Protein AF-W4MCJ1-F1 (afdb_monomer_lite)

Structure (mmCIF, N/CA/C/O backbone):
data_AF-W4MCJ1-F1
#
_entry.id   AF-W4MCJ1-F1
#
loop_
_atom_site.group_PDB
_atom_site.id
_atom_site.type_symbol
_atom_site.label_atom_id
_atom_site.label_alt_id
_atom_site.label_comp_id
_atom_site.label_asym_id
_atom_site.label_entity_id
_atom_site.label_seq_id
_atom_site.pdbx_PDB_ins_code
_atom_site.Cartn_x
_atom_site.Cartn_y
_atom_site.Cartn_z
_atom_site.occupancy
_atom_site.B_iso_or_equiv
_atom_site.auth_seq_id
_atom_site.auth_comp_id
_atom_site.auth_asym_id
_atom_site.auth_atom_id
_atom_site.pdbx_PDB_model_num
ATOM 1 N N . MET A 1 1 ? -23.533 40.114 67.367 1.00 46.28 1 MET A N 1
ATOM 2 C CA . MET A 1 1 ? -23.326 38.662 67.154 1.00 46.28 1 MET A CA 1
ATOM 3 C C . MET A 1 1 ? -22.542 38.465 65.846 1.00 46.28 1 MET A C 1
ATOM 5 O O . MET A 1 1 ? -23.131 38.534 64.778 1.00 46.28 1 MET A O 1
ATOM 9 N N . ARG A 1 2 ? -21.202 38.355 65.882 1.00 48.41 2 ARG A N 1
ATOM 10 C CA . ARG A 1 2 ? -20.365 38.189 64.669 1.00 48.41 2 ARG A CA 1
ATOM 11 C C . ARG A 1 2 ? -20.135 36.694 64.419 1.00 48.41 2 ARG A C 1
ATOM 13 O O . ARG A 1 2 ? -19.394 36.067 65.171 1.00 48.41 2 ARG A O 1
ATOM 20 N N . ARG A 1 3 ? -20.769 36.119 63.389 1.00 57.28 3 ARG A N 1
ATOM 21 C CA . ARG A 1 3 ? -20.500 34.736 62.956 1.00 57.28 3 ARG A CA 1
ATOM 22 C C . ARG A 1 3 ? -19.063 34.658 62.426 1.00 57.28 3 ARG A C 1
ATOM 24 O O . ARG A 1 3 ? -18.749 35.240 61.393 1.00 57.28 3 ARG A O 1
ATOM 31 N N . ARG A 1 4 ? -18.176 33.973 63.157 1.00 57.88 4 ARG A N 1
ATOM 32 C CA . ARG A 1 4 ? -16.823 33.631 62.692 1.00 57.88 4 ARG A CA 1
ATOM 33 C C . ARG A 1 4 ? -16.952 32.605 61.566 1.00 57.88 4 ARG A C 1
ATOM 35 O O . ARG A 1 4 ? -17.258 31.447 61.820 1.00 57.88 4 ARG A O 1
ATOM 42 N N . ILE A 1 5 ? -16.732 33.038 60.330 1.00 63.16 5 ILE A N 1
ATOM 43 C CA . ILE A 1 5 ? -16.657 32.148 59.170 1.00 63.16 5 ILE A CA 1
ATOM 44 C C . ILE A 1 5 ? -15.297 31.439 59.200 1.00 63.16 5 ILE A C 1
ATOM 46 O O . ILE A 1 5 ? -14.249 32.086 59.257 1.00 63.16 5 ILE A O 1
ATOM 50 N N . ASN A 1 6 ? -15.313 30.105 59.203 1.00 58.25 6 ASN A N 1
ATOM 51 C CA . ASN A 1 6 ? -14.113 29.288 59.342 1.00 58.25 6 ASN A CA 1
ATOM 52 C C . ASN A 1 6 ? -13.435 29.108 57.971 1.00 58.25 6 ASN A C 1
ATOM 54 O O . ASN A 1 6 ? -13.878 28.343 57.121 1.00 58.25 6 ASN A O 1
ATOM 58 N N . ARG A 1 7 ? -12.343 29.843 57.737 1.00 58.16 7 ARG A N 1
ATOM 59 C CA . ARG A 1 7 ? -11.615 29.856 56.451 1.00 58.16 7 ARG A CA 1
ATOM 60 C C . ARG A 1 7 ? -11.104 28.467 56.032 1.00 58.16 7 ARG A C 1
ATOM 62 O O . ARG A 1 7 ? -10.977 28.203 54.842 1.00 58.16 7 ARG A O 1
ATOM 69 N N . LYS A 1 8 ? -10.878 27.568 57.000 1.00 55.88 8 LYS A N 1
ATOM 70 C CA . LYS A 1 8 ? -10.455 26.178 56.763 1.00 55.88 8 LYS A CA 1
ATOM 71 C C . LYS A 1 8 ? -11.565 25.309 56.165 1.00 55.88 8 LYS A C 1
ATOM 73 O O . LYS A 1 8 ? -11.275 24.474 55.319 1.00 55.88 8 LYS A O 1
ATOM 78 N N . THR A 1 9 ? -12.825 25.521 56.559 1.00 56.34 9 THR A N 1
ATOM 79 C CA . THR A 1 9 ? -13.949 24.764 55.987 1.00 56.34 9 THR A CA 1
ATOM 80 C C . THR A 1 9 ? -14.258 25.234 54.569 1.00 56.34 9 THR A C 1
ATOM 82 O O . THR A 1 9 ? -14.518 24.402 53.714 1.00 56.34 9 THR A O 1
ATOM 85 N N . ILE A 1 10 ? -14.128 26.534 54.274 1.00 57.22 10 ILE A N 1
ATOM 86 C CA . ILE A 1 10 ? -14.279 27.053 52.900 1.00 57.22 10 ILE A CA 1
ATOM 87 C C . ILE A 1 10 ? -13.197 26.489 51.968 1.00 57.22 10 ILE A C 1
ATOM 89 O O . ILE A 1 10 ? -13.521 26.053 50.868 1.00 57.22 10 ILE A O 1
ATOM 93 N N . GLY A 1 11 ? -11.936 26.436 52.415 1.00 55.38 11 GLY A N 1
ATOM 94 C CA . GLY A 1 11 ? -10.841 25.865 51.622 1.00 55.38 11 GLY A CA 1
ATOM 95 C C . GLY A 1 11 ? -11.028 24.377 51.305 1.00 55.38 11 GLY A C 1
ATOM 96 O O . GLY A 1 11 ? -10.763 23.958 50.183 1.00 55.38 11 GLY A O 1
ATOM 97 N N . LEU A 1 12 ? -11.551 23.596 52.257 1.00 54.59 12 LEU A N 1
ATOM 98 C CA . LEU A 1 12 ? -11.824 22.167 52.066 1.00 54.59 12 LEU A CA 1
ATOM 99 C C . LEU A 1 12 ? -12.988 21.917 51.088 1.00 54.59 12 LEU A C 1
ATOM 101 O O . LEU A 1 12 ? -12.896 21.027 50.248 1.00 54.59 12 LEU A O 1
ATOM 105 N N . PHE A 1 13 ? -14.048 22.734 51.138 1.00 54.16 13 PHE A N 1
ATOM 106 C CA . PHE A 1 13 ? -15.162 22.648 50.183 1.00 54.16 13 PHE A CA 1
ATOM 107 C C . PHE A 1 13 ? -14.772 23.097 48.763 1.00 54.16 13 PHE A C 1
ATOM 109 O O . PHE A 1 13 ? -15.238 22.501 47.795 1.00 54.16 13 PHE A O 1
ATOM 116 N N . MET A 1 14 ? -13.885 24.089 48.617 1.00 55.28 14 MET A N 1
ATOM 117 C CA . MET A 1 14 ? -13.354 24.494 47.305 1.00 55.28 14 MET A CA 1
ATOM 118 C C . MET A 1 14 ? -12.427 23.435 46.685 1.00 55.28 14 MET A C 1
ATOM 120 O O . MET A 1 14 ? -12.484 23.223 45.478 1.00 55.28 14 MET A O 1
ATOM 124 N N . PHE A 1 15 ? -11.623 22.731 47.492 1.00 53.81 15 PHE A N 1
ATOM 125 C CA . PHE A 1 15 ? -10.766 21.634 47.016 1.00 53.81 15 PHE A CA 1
ATOM 126 C C . PHE A 1 15 ? -11.563 20.401 46.562 1.00 53.81 15 PHE A C 1
ATOM 128 O O . PHE A 1 15 ? -11.202 19.773 45.571 1.00 53.81 15 PHE A O 1
ATOM 135 N N . LEU A 1 16 ? -12.667 20.077 47.243 1.00 54.53 16 LEU A N 1
ATOM 136 C CA . LEU A 1 16 ? -13.555 18.977 46.849 1.00 54.53 16 LEU A CA 1
ATOM 137 C C . LEU A 1 16 ? -14.341 19.287 45.566 1.00 54.53 16 LEU A C 1
ATOM 139 O O . LEU A 1 16 ? -14.463 18.412 44.717 1.00 54.53 16 LEU A O 1
ATOM 143 N N . ALA A 1 17 ? -14.801 20.529 45.375 1.00 53.53 17 ALA A N 1
ATOM 144 C CA . ALA A 1 17 ? -15.531 20.928 44.167 1.00 53.53 17 ALA A CA 1
ATOM 145 C C . ALA A 1 17 ? -14.655 20.933 42.895 1.00 53.53 17 ALA A C 1
ATOM 147 O O . ALA A 1 17 ? -15.149 20.617 41.812 1.00 53.53 17 ALA A O 1
ATOM 148 N N . LEU A 1 18 ? -13.357 21.240 43.025 1.00 52.94 18 LEU A N 1
ATOM 149 C CA . LEU A 1 18 ? -12.382 21.198 41.924 1.00 52.94 18 LEU A CA 1
ATOM 150 C C . LEU A 1 18 ? -11.954 19.769 41.542 1.00 52.94 18 LEU A C 1
ATOM 152 O O . LEU A 1 18 ? -11.541 19.554 40.407 1.00 52.94 18 LEU A O 1
ATOM 156 N N . PHE A 1 19 ? -12.087 18.790 42.443 1.00 51.34 19 PHE A N 1
ATOM 157 C CA . PHE A 1 19 ? -11.789 17.380 42.150 1.00 51.34 19 PHE A CA 1
ATOM 158 C C . PHE A 1 19 ? -12.950 16.653 41.449 1.00 51.34 19 PHE A C 1
ATOM 160 O O . PHE A 1 19 ? -12.744 15.649 40.779 1.00 51.34 19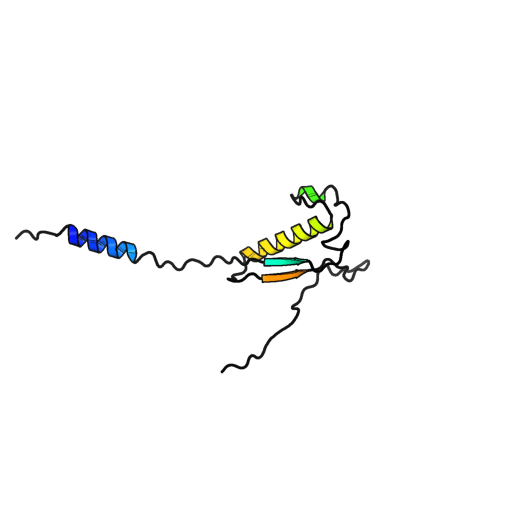 PHE A O 1
ATOM 167 N N . SER A 1 20 ? -14.175 17.171 41.566 1.00 55.34 20 SER A N 1
ATOM 168 C CA . SER A 1 20 ? -15.375 16.619 40.918 1.00 55.34 20 SER A CA 1
ATOM 169 C C . SER A 1 20 ? -15.633 17.129 39.489 1.00 55.34 20 SER A C 1
ATOM 171 O O . SER A 1 20 ? -16.574 16.664 38.853 1.00 55.34 20 SER A O 1
ATOM 173 N N . LEU A 1 21 ? -14.818 18.056 38.963 1.00 49.47 21 LEU A N 1
ATOM 174 C CA . LEU A 1 21 ? -14.981 18.638 37.617 1.00 49.47 21 LEU A CA 1
ATOM 175 C C . LEU A 1 21 ? -14.044 18.025 36.552 1.00 49.47 21 LEU A C 1
ATOM 177 O O . LEU A 1 21 ? -13.868 18.597 35.482 1.00 49.47 21 LEU A O 1
ATOM 181 N N . SER A 1 22 ? -13.426 16.874 36.823 1.00 54.78 22 SER A N 1
ATOM 182 C CA . SER A 1 22 ? -12.510 16.188 35.893 1.00 54.78 22 SER A CA 1
ATOM 183 C C . SER A 1 22 ? -13.126 14.988 35.162 1.00 54.78 22 SER A C 1
ATOM 185 O O . SER A 1 22 ? -12.438 14.346 34.375 1.00 54.78 22 SER A O 1
ATOM 187 N N . LEU A 1 23 ? -14.419 14.700 35.353 1.00 56.59 23 LEU A N 1
ATOM 188 C CA . LEU A 1 23 ? -15.153 13.709 34.554 1.00 56.59 23 LEU A CA 1
ATOM 189 C C . LEU A 1 23 ? -15.717 14.348 33.272 1.00 56.59 23 LEU A C 1
ATOM 191 O O . LEU A 1 23 ? -16.917 14.317 33.008 1.00 56.59 23 LEU A O 1
ATOM 195 N N . THR A 1 24 ? -14.860 14.974 32.468 1.00 59.69 24 THR A N 1
ATOM 196 C CA . THR A 1 24 ? -15.223 15.193 31.067 1.00 59.69 24 THR A CA 1
ATOM 197 C C . THR A 1 24 ? -15.082 13.844 30.359 1.00 59.69 24 THR A C 1
ATOM 199 O O . THR A 1 24 ? -14.050 13.190 30.526 1.00 59.69 24 THR A O 1
ATOM 202 N N . PRO A 1 25 ? -16.092 13.362 29.609 1.00 58.00 25 PRO A N 1
ATOM 203 C CA . PRO A 1 25 ? -15.866 12.228 28.728 1.00 58.00 25 PRO A CA 1
ATOM 204 C C . PRO A 1 25 ? -14.735 12.641 27.789 1.00 58.00 25 PRO A C 1
ATOM 206 O O . PRO A 1 25 ? -14.837 13.655 27.094 1.00 58.00 25 PRO A O 1
ATOM 209 N N . GLN A 1 26 ? -13.621 11.912 27.840 1.00 62.41 26 GLN A N 1
ATOM 210 C CA . GLN A 1 26 ? -12.575 12.055 26.843 1.00 62.41 26 GLN A CA 1
ATOM 211 C C . GLN A 1 26 ? -13.267 11.797 25.508 1.00 62.41 26 GLN A C 1
ATOM 213 O O . GLN A 1 26 ? -13.835 10.725 25.307 1.00 62.41 26 GLN A O 1
ATOM 218 N N . LEU A 1 27 ? -13.318 12.810 24.644 1.00 57.09 27 LEU A N 1
ATOM 219 C CA . LEU A 1 27 ? -13.664 12.598 23.247 1.00 57.09 27 LEU A CA 1
ATOM 220 C C . LEU A 1 27 ? -12.711 11.498 22.768 1.00 57.09 27 LEU A C 1
ATOM 222 O O . LEU A 1 27 ? -11.504 11.730 22.753 1.00 57.09 27 LEU A O 1
ATOM 226 N N . SER A 1 28 ? -13.229 10.296 22.499 1.00 60.25 28 SER A N 1
ATOM 227 C CA . SER A 1 28 ? -12.479 9.281 21.763 1.00 60.25 28 SER A CA 1
ATOM 228 C C . SER A 1 28 ? -12.270 9.889 20.388 1.00 60.25 28 SER A C 1
ATOM 230 O O . SER A 1 28 ? -13.226 10.053 19.628 1.00 60.25 28 SER A O 1
ATOM 232 N N . TRP A 1 29 ? -11.067 10.386 20.125 1.00 62.81 29 TRP A N 1
ATOM 233 C CA . TRP A 1 29 ? -10.704 10.753 18.769 1.00 62.81 29 TRP A CA 1
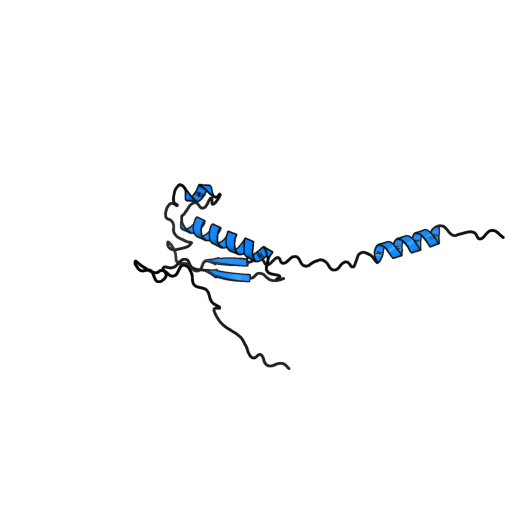ATOM 234 C C . TRP A 1 29 ? -10.570 9.429 18.034 1.00 62.81 29 TRP A C 1
ATOM 236 O O . TRP A 1 29 ? -9.860 8.548 18.509 1.00 62.81 29 TRP A O 1
ATOM 246 N N . ALA A 1 30 ? -11.304 9.276 16.936 1.00 68.56 30 ALA A N 1
ATOM 247 C CA . ALA A 1 30 ? -11.165 8.115 16.080 1.00 68.56 30 ALA A CA 1
ATOM 248 C C . ALA A 1 30 ? -9.689 7.996 15.661 1.00 68.56 30 ALA A C 1
ATOM 250 O O . ALA A 1 30 ? -9.169 8.862 14.958 1.00 68.56 30 ALA A O 1
ATOM 251 N N . GLU A 1 31 ? -9.005 6.982 16.177 1.00 85.81 31 GLU A N 1
ATOM 252 C CA . GLU A 1 31 ? -7.598 6.714 15.905 1.00 85.81 31 GLU A CA 1
ATOM 253 C C . GLU A 1 31 ? -7.384 5.199 15.905 1.00 85.81 31 GLU A C 1
ATOM 255 O O . GLU A 1 31 ? -7.058 4.585 16.919 1.00 85.81 31 GLU A O 1
ATOM 260 N N . ALA A 1 32 ? -7.606 4.581 14.751 1.00 94.44 32 ALA A N 1
ATOM 261 C CA . ALA A 1 32 ? -7.234 3.201 14.509 1.00 94.44 32 ALA A CA 1
ATOM 262 C C . ALA A 1 32 ? -5.807 3.143 13.959 1.00 94.44 32 ALA A C 1
ATOM 264 O O . ALA A 1 32 ? -5.451 3.868 13.028 1.00 94.44 32 ALA A O 1
ATOM 265 N N . VAL A 1 33 ? -5.012 2.212 14.478 1.00 95.81 33 VAL A N 1
ATOM 266 C CA . VAL A 1 33 ? -3.775 1.788 13.816 1.00 95.81 33 VAL A CA 1
ATOM 267 C C . VAL A 1 33 ? -4.163 0.818 12.705 1.00 95.81 33 VAL A C 1
ATOM 269 O O . VAL A 1 33 ? -4.741 -0.227 12.999 1.00 95.81 33 VAL A O 1
ATOM 272 N N . ILE A 1 34 ? -3.875 1.162 11.448 1.00 96.81 34 ILE A N 1
ATOM 273 C CA . ILE A 1 34 ? -4.104 0.282 10.295 1.00 96.81 34 ILE A CA 1
ATOM 274 C C . ILE A 1 34 ? -2.745 -0.147 9.747 1.00 96.81 34 ILE A C 1
ATOM 276 O O . ILE A 1 34 ? -2.018 0.665 9.180 1.00 96.81 34 ILE A O 1
ATOM 280 N N . ASN A 1 35 ? -2.412 -1.420 9.914 1.00 95.88 35 ASN A N 1
ATOM 281 C CA . ASN A 1 35 ? -1.169 -2.005 9.436 1.00 95.88 35 ASN A CA 1
ATOM 282 C C . ASN A 1 35 ? -1.399 -2.664 8.076 1.00 95.88 35 ASN A C 1
ATOM 284 O O . ASN A 1 35 ? -2.283 -3.509 7.923 1.00 95.88 35 ASN A O 1
ATOM 288 N N . VAL A 1 36 ? -0.591 -2.282 7.089 1.00 97.25 36 VAL A N 1
ATOM 289 C CA . VAL A 1 36 ? -0.584 -2.929 5.776 1.00 97.25 36 VAL A CA 1
ATOM 290 C C . VAL A 1 36 ? 0.316 -4.157 5.832 1.00 97.25 36 VAL A C 1
ATOM 292 O O . VAL A 1 36 ? 1.533 -4.047 5.993 1.00 97.25 36 VAL A O 1
ATOM 295 N N . VAL A 1 37 ? -0.280 -5.331 5.655 1.00 97.00 37 VAL A N 1
ATOM 296 C CA . VAL A 1 37 ? 0.425 -6.608 5.571 1.00 97.00 37 VAL A CA 1
ATO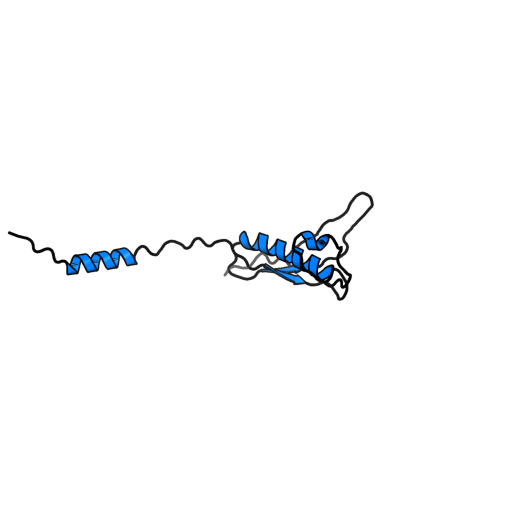M 297 C C . VAL A 1 37 ? 0.692 -6.914 4.102 1.00 97.00 37 VAL A C 1
ATOM 299 O O . VAL A 1 37 ? -0.190 -7.329 3.349 1.00 97.00 37 VAL A O 1
ATOM 302 N N . ASN A 1 38 ? 1.936 -6.689 3.685 1.00 97.50 38 ASN A N 1
ATOM 303 C CA . ASN A 1 38 ? 2.380 -7.002 2.334 1.00 97.50 38 ASN A CA 1
ATOM 304 C C . ASN A 1 38 ? 2.349 -8.521 2.096 1.00 97.50 38 ASN A C 1
ATOM 306 O O . ASN A 1 38 ? 3.094 -9.268 2.732 1.00 97.50 38 ASN A O 1
ATOM 310 N N . SER A 1 39 ? 1.498 -8.943 1.164 1.00 96.75 39 SER A N 1
ATOM 311 C CA . SER A 1 39 ? 1.310 -10.339 0.764 1.00 96.75 39 SER A CA 1
ATOM 312 C C . SER A 1 39 ? 1.868 -10.647 -0.635 1.00 96.75 39 SER A C 1
ATOM 314 O O . SER A 1 39 ? 1.653 -11.746 -1.144 1.00 96.75 39 SER A O 1
ATOM 316 N N . ASP A 1 40 ? 2.582 -9.706 -1.263 1.00 97.94 40 ASP A N 1
ATOM 317 C CA . ASP A 1 40 ? 3.235 -9.919 -2.560 1.00 97.94 40 ASP A CA 1
ATOM 318 C C . ASP A 1 40 ? 4.415 -10.895 -2.446 1.00 97.94 40 ASP A C 1
ATOM 320 O O . ASP A 1 40 ? 5.118 -10.966 -1.429 1.00 97.94 40 ASP A O 1
ATOM 324 N N . GLY A 1 41 ? 4.683 -11.626 -3.526 1.00 97.75 41 GLY A N 1
ATOM 325 C CA . GLY A 1 41 ? 5.881 -12.439 -3.671 1.00 97.75 41 GLY A CA 1
ATOM 326 C C . GLY A 1 41 ? 7.162 -11.604 -3.828 1.00 97.75 41 GLY A C 1
ATOM 327 O O . GLY A 1 41 ? 7.128 -10.375 -3.933 1.00 97.75 41 GLY A O 1
ATOM 328 N N . PRO A 1 42 ? 8.348 -12.241 -3.836 1.00 97.75 42 PRO A N 1
ATOM 329 C CA . PRO A 1 42 ? 9.607 -11.536 -4.065 1.00 97.75 42 PRO A CA 1
ATOM 330 C C . PRO A 1 42 ? 9.701 -10.955 -5.484 1.00 97.75 42 PRO A C 1
ATOM 332 O O . PRO A 1 42 ? 9.561 -11.687 -6.461 1.00 97.75 42 PRO A O 1
ATOM 335 N N . GLY A 1 43 ? 10.053 -9.670 -5.598 1.00 97.44 43 GLY A N 1
ATOM 336 C CA . GLY A 1 43 ? 10.364 -9.023 -6.879 1.00 97.44 43 GLY A CA 1
ATOM 337 C C . GLY A 1 43 ? 9.164 -8.497 -7.671 1.00 97.44 43 GLY A C 1
ATOM 338 O O . GLY A 1 43 ? 9.361 -8.037 -8.792 1.00 97.44 43 GLY A O 1
ATOM 339 N N . GLU A 1 44 ? 7.957 -8.523 -7.108 1.00 97.19 44 GLU A N 1
ATOM 340 C CA . GLU A 1 44 ? 6.732 -7.995 -7.724 1.00 97.19 44 GLU A CA 1
ATOM 341 C C . 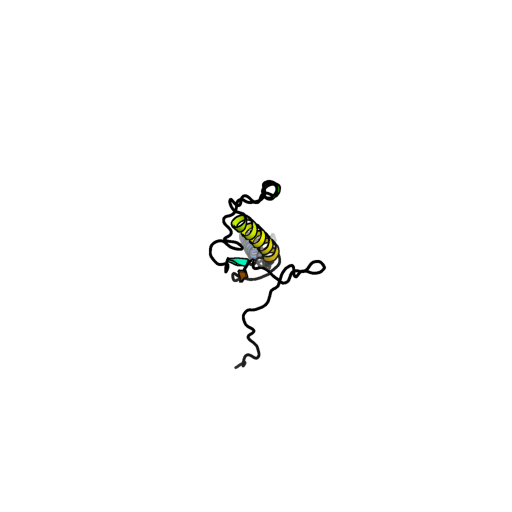GLU A 1 44 ? 6.034 -6.975 -6.818 1.00 97.19 44 GLU A C 1
ATOM 343 O O . GLU A 1 44 ? 6.375 -6.858 -5.643 1.00 97.19 44 GLU A O 1
ATOM 348 N N . GLY A 1 45 ? 5.050 -6.249 -7.354 1.00 97.19 45 GLY A N 1
ATOM 349 C CA . GLY A 1 45 ? 4.139 -5.424 -6.560 1.00 97.19 45 GLY A CA 1
ATOM 350 C C . GLY A 1 45 ? 4.843 -4.444 -5.612 1.00 97.19 45 GLY A C 1
ATOM 351 O O . GLY A 1 45 ? 5.595 -3.568 -6.058 1.00 97.19 45 GLY A O 1
ATOM 352 N N . PHE A 1 46 ? 4.592 -4.589 -4.310 1.00 98.00 46 PHE A N 1
ATOM 353 C CA . PHE A 1 46 ? 5.238 -3.881 -3.198 1.00 98.00 46 PHE A CA 1
ATOM 354 C C . PHE A 1 46 ? 6.688 -4.323 -2.926 1.00 98.00 46 PHE A C 1
ATOM 356 O O . PHE A 1 46 ? 7.446 -3.585 -2.303 1.00 98.00 46 PHE A O 1
ATOM 363 N N . ASN A 1 47 ? 7.102 -5.493 -3.408 1.00 98.31 47 ASN A N 1
ATOM 364 C CA . ASN A 1 47 ? 8.472 -6.018 -3.331 1.00 98.31 47 ASN A CA 1
ATOM 365 C C . ASN A 1 47 ? 9.275 -5.816 -4.630 1.00 98.31 47 ASN A C 1
ATOM 367 O O . ASN A 1 47 ? 10.367 -6.372 -4.773 1.00 98.31 47 ASN A O 1
ATOM 371 N N . ASP A 1 48 ? 8.748 -5.055 -5.590 1.00 98.06 48 ASP A N 1
ATOM 372 C CA . ASP A 1 48 ? 9.422 -4.728 -6.846 1.00 98.06 48 ASP A CA 1
ATOM 373 C C . ASP A 1 48 ? 10.729 -3.965 -6.566 1.00 98.06 48 ASP A C 1
ATOM 375 O O . ASP A 1 48 ? 10.740 -2.919 -5.906 1.00 98.06 48 ASP A O 1
ATOM 379 N N . VAL A 1 49 ? 11.846 -4.508 -7.058 1.00 98.12 49 VAL A N 1
ATOM 380 C CA . VAL A 1 49 ? 13.207 -3.990 -6.829 1.00 98.12 49 VAL A CA 1
ATOM 381 C C . VAL A 1 49 ? 13.671 -3.009 -7.906 1.00 98.12 49 VAL A C 1
ATOM 383 O O . VAL A 1 49 ? 14.801 -2.521 -7.852 1.00 98.12 49 VAL A O 1
ATOM 386 N N . SER A 1 50 ? 12.826 -2.729 -8.899 1.00 97.31 50 SER A N 1
ATOM 387 C CA . SER A 1 50 ? 13.134 -1.791 -9.974 1.00 97.31 50 SER A CA 1
ATOM 388 C C . SER A 1 50 ? 13.379 -0.393 -9.418 1.00 97.31 50 SER A C 1
ATOM 390 O O . SER A 1 50 ? 12.781 0.015 -8.418 1.00 97.31 50 SER A O 1
ATOM 392 N N . ALA A 1 51 ? 14.245 0.366 -10.090 1.00 95.81 51 ALA A N 1
ATOM 393 C CA . ALA A 1 51 ? 14.411 1.778 -9.779 1.00 95.81 51 ALA A CA 1
ATOM 394 C C . ALA A 1 51 ? 13.065 2.505 -9.979 1.00 95.81 51 ALA A C 1
ATOM 396 O O . ALA A 1 51 ? 12.401 2.264 -10.993 1.00 95.81 51 ALA A O 1
ATOM 397 N N . PRO A 1 52 ? 12.646 3.365 -9.038 1.00 93.94 52 PRO A N 1
ATOM 398 C CA . PRO A 1 52 ? 11.435 4.147 -9.206 1.00 93.94 52 PRO A CA 1
ATOM 399 C C . PRO A 1 52 ? 11.623 5.207 -10.297 1.00 93.94 52 PRO A C 1
ATOM 401 O O . PRO A 1 52 ? 12.745 5.556 -10.673 1.00 93.94 52 PRO A O 1
ATOM 404 N N . ASP A 1 53 ? 10.510 5.742 -10.792 1.00 90.81 53 ASP A N 1
ATOM 405 C CA . ASP A 1 53 ? 10.541 6.883 -11.705 1.00 90.81 53 ASP A CA 1
ATOM 406 C C . ASP A 1 53 ? 11.190 8.104 -11.027 1.00 90.81 53 ASP A C 1
ATOM 408 O O . ASP A 1 53 ? 10.991 8.333 -9.834 1.00 90.81 53 ASP A O 1
ATOM 412 N N . ALA A 1 54 ? 11.964 8.904 -11.760 1.00 86.75 54 ALA A N 1
ATOM 413 C CA . ALA A 1 54 ? 12.696 10.024 -11.167 1.00 86.75 54 ALA A CA 1
ATOM 414 C C . ALA A 1 54 ? 11.770 11.085 -10.541 1.00 86.75 54 ALA A C 1
ATOM 416 O O . ALA A 1 54 ? 12.127 11.684 -9.525 1.00 86.75 54 ALA A O 1
ATOM 417 N N . ASP A 1 55 ? 10.574 11.286 -11.102 1.00 88.50 55 ASP A N 1
ATOM 418 C CA . ASP A 1 55 ? 9.626 12.295 -10.633 1.00 88.50 55 ASP A CA 1
ATOM 419 C C . ASP A 1 55 ? 8.748 11.799 -9.476 1.00 88.50 55 ASP A C 1
ATOM 421 O O . ASP A 1 55 ? 8.166 12.608 -8.748 1.00 88.50 55 ASP A O 1
ATOM 425 N N . SER A 1 56 ? 8.677 10.482 -9.254 1.00 85.38 56 SER A N 1
ATOM 426 C CA . SER A 1 56 ? 7.875 9.865 -8.184 1.00 85.38 56 SER A CA 1
ATOM 427 C C . SER A 1 56 ? 8.259 10.334 -6.771 1.00 85.38 56 SER A C 1
ATOM 429 O O . SER A 1 56 ? 7.406 10.425 -5.884 1.00 85.38 56 SER A O 1
ATOM 431 N N . ALA A 1 57 ? 9.526 10.708 -6.567 1.00 80.31 57 ALA A N 1
ATOM 432 C CA . ALA A 1 57 ? 10.046 11.171 -5.283 1.00 80.31 57 ALA A CA 1
ATOM 433 C C . ALA A 1 57 ? 9.673 12.630 -4.961 1.00 80.31 57 ALA A C 1
ATOM 435 O O . ALA A 1 57 ? 9.735 13.040 -3.799 1.00 80.31 57 ALA A O 1
ATOM 436 N N . ASN A 1 58 ? 9.232 13.418 -5.951 1.00 85.50 58 ASN A N 1
ATOM 437 C CA . ASN A 1 58 ? 8.900 14.838 -5.766 1.00 85.50 58 ASN A CA 1
ATOM 438 C C . ASN A 1 58 ? 7.778 15.058 -4.730 1.00 85.50 58 ASN A C 1
ATOM 440 O O . ASN A 1 58 ? 7.693 16.126 -4.127 1.00 85.50 58 ASN A O 1
ATOM 444 N N . GLY A 1 59 ? 6.934 14.045 -4.498 1.00 81.06 59 GLY A N 1
ATOM 445 C CA . GLY A 1 59 ? 5.871 14.050 -3.488 1.00 81.06 59 GLY A CA 1
ATOM 446 C C . GLY A 1 59 ? 6.320 13.712 -2.060 1.00 81.06 59 GLY A C 1
ATOM 447 O O . GLY A 1 59 ? 5.469 13.599 -1.183 1.00 81.06 59 GLY A O 1
ATOM 448 N N . GLY A 1 60 ? 7.622 13.528 -1.814 1.00 88.50 60 GLY A N 1
ATOM 449 C CA . GLY A 1 60 ? 8.158 13.137 -0.504 1.00 88.50 60 GLY A CA 1
ATOM 450 C C . GLY A 1 60 ? 8.152 11.628 -0.242 1.00 88.50 60 GLY A C 1
ATOM 451 O O . GLY A 1 60 ? 8.358 11.212 0.894 1.00 88.50 60 GLY A O 1
ATOM 452 N N . ASN A 1 61 ? 7.923 10.809 -1.272 1.00 94.00 61 ASN A N 1
ATOM 453 C CA . ASN A 1 61 ? 8.047 9.359 -1.181 1.00 94.00 61 ASN A CA 1
ATOM 454 C C . ASN A 1 61 ? 9.501 8.944 -1.442 1.00 94.00 61 ASN A C 1
ATOM 456 O O . ASN A 1 61 ? 9.941 8.858 -2.586 1.00 94.00 61 ASN A O 1
ATOM 460 N N . ASP A 1 62 ? 10.252 8.707 -0.371 1.00 91.94 62 ASP A N 1
ATOM 461 C CA . ASP A 1 62 ? 11.684 8.399 -0.398 1.00 91.94 62 ASP A CA 1
ATOM 462 C C . ASP A 1 62 ? 11.989 6.896 -0.546 1.00 91.94 62 ASP A C 1
ATOM 464 O O . ASP A 1 62 ? 13.076 6.444 -0.191 1.00 91.94 62 ASP A O 1
ATOM 468 N N . GLY A 1 63 ? 11.033 6.093 -1.030 1.00 95.00 63 GLY A N 1
ATOM 469 C CA . GLY A 1 63 ? 11.278 4.683 -1.348 1.00 95.00 63 GLY A CA 1
ATOM 470 C C . GLY A 1 63 ? 12.406 4.512 -2.370 1.00 95.00 63 GLY A C 1
ATOM 471 O O . GLY A 1 63 ? 12.420 5.187 -3.401 1.00 95.00 63 GLY A O 1
ATOM 472 N N . ALA A 1 64 ? 13.349 3.614 -2.078 1.00 94.69 64 ALA A N 1
ATOM 473 C CA . ALA A 1 64 ? 14.521 3.341 -2.905 1.00 94.69 64 ALA A CA 1
ATOM 474 C C . ALA A 1 64 ? 14.197 2.460 -4.121 1.00 94.69 64 ALA A C 1
ATOM 476 O O . ALA A 1 64 ? 14.927 2.490 -5.113 1.00 94.69 64 ALA A O 1
ATOM 477 N N . THR A 1 65 ? 13.109 1.690 -4.052 1.00 97.06 65 THR A N 1
ATOM 478 C CA . THR A 1 65 ? 12.584 0.888 -5.162 1.00 97.06 65 THR A CA 1
ATOM 479 C C . THR A 1 65 ? 11.149 1.284 -5.490 1.00 97.06 65 THR A C 1
ATOM 481 O O . THR A 1 65 ? 10.444 1.881 -4.673 1.00 97.06 65 THR A O 1
ATOM 484 N N . LEU A 1 66 ? 10.694 0.922 -6.688 1.00 96.38 66 LEU A N 1
ATOM 485 C CA . LEU A 1 66 ? 9.308 1.115 -7.102 1.00 96.38 66 LEU A CA 1
ATOM 486 C C . LEU A 1 66 ? 8.324 0.418 -6.147 1.00 96.38 66 LEU A C 1
ATOM 488 O O . LEU A 1 66 ? 7.300 1.001 -5.786 1.00 96.38 66 LEU A O 1
ATOM 492 N N . GLY A 1 67 ? 8.646 -0.798 -5.700 1.00 97.62 67 GLY A N 1
ATOM 493 C CA . GLY A 1 67 ? 7.839 -1.531 -4.727 1.00 97.62 67 GLY A CA 1
ATOM 494 C C . GLY A 1 67 ? 7.762 -0.824 -3.376 1.00 97.62 67 GLY A C 1
ATOM 495 O O . GLY A 1 67 ? 6.666 -0.605 -2.857 1.00 97.62 67 GLY A O 1
ATOM 496 N N . GLU A 1 68 ? 8.902 -0.362 -2.855 1.00 97.19 68 GLU A N 1
ATOM 497 C CA . GLU A 1 68 ? 8.946 0.373 -1.589 1.00 97.19 68 GLU A CA 1
ATOM 498 C C . GLU A 1 68 ? 8.098 1.649 -1.657 1.00 97.19 68 GLU A C 1
ATOM 500 O O . GLU A 1 68 ? 7.347 1.954 -0.728 1.00 97.19 68 GLU A O 1
ATOM 505 N N . GLN A 1 69 ? 8.162 2.379 -2.774 1.00 97.06 69 GLN A N 1
ATOM 506 C CA . GLN A 1 69 ? 7.329 3.561 -2.963 1.00 97.06 69 GLN A CA 1
ATOM 507 C C . GLN A 1 69 ? 5.835 3.231 -2.996 1.00 97.06 69 GLN A C 1
ATOM 509 O O . GLN A 1 69 ? 5.045 3.943 -2.370 1.00 97.06 69 GLN A O 1
ATOM 514 N N . ARG A 1 70 ? 5.428 2.161 -3.691 1.00 96.31 70 ARG A N 1
ATOM 515 C CA . ARG A 1 70 ? 4.029 1.703 -3.707 1.00 96.31 70 ARG A CA 1
ATOM 516 C C . ARG A 1 70 ? 3.549 1.361 -2.297 1.00 96.31 70 ARG A C 1
ATOM 518 O O . ARG A 1 70 ? 2.481 1.825 -1.900 1.00 96.31 70 ARG A O 1
ATOM 525 N N . LEU A 1 71 ? 4.352 0.625 -1.526 1.00 97.19 71 LEU A N 1
ATOM 526 C CA . LEU A 1 71 ? 4.009 0.234 -0.158 1.00 97.19 71 LEU A CA 1
ATOM 527 C C . LEU A 1 71 ? 3.870 1.454 0.761 1.00 97.19 71 LEU A C 1
ATOM 529 O O . LEU A 1 71 ? 2.883 1.569 1.485 1.00 97.19 71 LEU A O 1
ATOM 533 N N . LYS A 1 72 ? 4.807 2.408 0.685 1.00 96.12 72 LYS A N 1
ATOM 534 C CA . LYS A 1 72 ? 4.729 3.675 1.433 1.00 96.12 72 LYS A CA 1
ATOM 535 C C . LYS A 1 72 ? 3.476 4.472 1.081 1.00 96.12 72 LYS A C 1
ATOM 537 O O . LYS A 1 72 ? 2.808 4.982 1.975 1.00 96.12 72 LYS A O 1
ATOM 542 N N . ALA A 1 73 ? 3.134 4.563 -0.204 1.00 95.31 73 ALA A N 1
ATOM 543 C CA . ALA A 1 73 ? 1.925 5.254 -0.643 1.00 95.31 73 ALA A CA 1
ATOM 544 C C . ALA A 1 73 ? 0.652 4.574 -0.109 1.00 95.31 73 ALA A C 1
ATOM 546 O O . ALA A 1 73 ? -0.274 5.256 0.335 1.00 95.31 73 ALA A O 1
ATOM 547 N N . PHE A 1 74 ? 0.621 3.241 -0.104 1.00 96.75 74 PHE A N 1
ATOM 548 C CA . PHE A 1 74 ? -0.507 2.471 0.411 1.00 96.75 74 PHE A CA 1
ATOM 549 C C . PHE A 1 74 ? -0.653 2.623 1.934 1.00 96.75 74 PHE A C 1
ATOM 551 O O . PHE A 1 74 ? -1.751 2.903 2.416 1.00 96.75 74 PHE A O 1
ATOM 558 N N . GLN A 1 75 ? 0.452 2.555 2.688 1.00 97.00 75 GLN A N 1
ATOM 559 C CA . GLN A 1 75 ? 0.450 2.815 4.133 1.00 97.00 75 GLN A CA 1
ATOM 560 C C . GLN A 1 75 ? 0.035 4.256 4.451 1.00 97.00 75 GLN A C 1
ATOM 562 O O . GLN A 1 75 ? -0.780 4.473 5.338 1.00 97.00 75 GLN A O 1
ATOM 567 N N . TYR A 1 76 ? 0.497 5.243 3.681 1.00 95.88 76 TYR A N 1
ATOM 568 C CA . TYR A 1 76 ? 0.063 6.630 3.854 1.00 95.88 76 TYR A CA 1
ATOM 569 C C . TYR A 1 76 ? -1.458 6.790 3.689 1.00 95.88 76 TYR A C 1
ATOM 571 O O . TYR A 1 76 ? -2.103 7.514 4.451 1.00 95.88 76 TYR A O 1
ATOM 579 N N . ALA A 1 77 ? -2.059 6.090 2.721 1.00 95.62 77 ALA A N 1
ATOM 580 C CA . ALA A 1 77 ? -3.510 6.063 2.568 1.00 95.62 77 ALA A CA 1
ATOM 581 C C . ALA A 1 77 ? -4.205 5.381 3.763 1.00 95.62 77 ALA A C 1
ATOM 583 O O . ALA A 1 77 ? -5.221 5.889 4.243 1.00 95.62 77 ALA A O 1
ATOM 584 N N . ALA A 1 78 ? -3.650 4.278 4.275 1.00 96.44 78 ALA A N 1
ATOM 585 C CA . ALA A 1 78 ? -4.144 3.611 5.480 1.00 96.44 78 ALA A CA 1
ATOM 586 C C . ALA A 1 78 ? -4.085 4.534 6.712 1.00 96.44 78 ALA A C 1
ATOM 588 O O . ALA A 1 78 ? -5.061 4.625 7.453 1.00 96.44 78 ALA A O 1
ATOM 589 N N . ASP A 1 79 ? -3.013 5.312 6.873 1.00 95.56 79 ASP A N 1
ATOM 590 C CA . ASP A 1 79 ? -2.852 6.274 7.970 1.00 95.56 79 ASP A CA 1
ATOM 591 C C . ASP A 1 79 ? -3.871 7.423 7.899 1.00 95.56 79 ASP A C 1
ATOM 593 O O . ASP A 1 79 ? -4.315 7.944 8.927 1.00 95.56 79 ASP A O 1
ATOM 597 N N . ILE A 1 80 ? -4.271 7.842 6.691 1.00 95.81 80 ILE A N 1
ATOM 598 C CA . ILE A 1 80 ? -5.366 8.809 6.514 1.00 95.81 80 ILE A CA 1
ATOM 599 C C . ILE A 1 80 ? -6.679 8.217 7.031 1.00 95.81 80 ILE A C 1
ATOM 601 O O . ILE A 1 80 ? -7.410 8.898 7.751 1.00 95.81 80 ILE A O 1
ATOM 605 N N . TRP A 1 81 ? -6.967 6.958 6.698 1.00 95.19 81 TRP A N 1
ATOM 606 C CA . TRP A 1 81 ? -8.161 6.263 7.180 1.00 95.19 81 TRP A CA 1
ATOM 607 C C . TRP A 1 81 ? -8.127 5.998 8.685 1.00 95.19 81 TRP A C 1
ATOM 609 O O . TRP A 1 81 ? -9.156 6.150 9.343 1.00 95.19 81 TRP A O 1
ATOM 619 N N . GLY A 1 82 ? -6.959 5.681 9.246 1.00 95.25 82 GLY A N 1
ATOM 620 C CA . GLY A 1 82 ? -6.773 5.452 10.679 1.00 95.25 82 GLY A CA 1
ATOM 621 C C . GLY A 1 82 ? -7.250 6.624 11.539 1.00 95.25 82 GLY A C 1
ATOM 622 O O . GLY A 1 82 ? -7.864 6.416 12.578 1.00 95.25 82 GLY A O 1
ATOM 623 N N . LYS A 1 83 ? -7.108 7.862 11.048 1.00 94.12 83 LYS A N 1
ATOM 624 C CA . LYS A 1 83 ? -7.591 9.090 11.719 1.00 94.12 83 LYS A CA 1
ATOM 625 C C . LYS A 1 83 ? -9.115 9.251 11.749 1.00 94.12 83 LYS A C 1
ATOM 627 O O . LYS A 1 83 ? -9.618 10.208 12.334 1.00 94.12 83 LYS A O 1
ATOM 632 N N . LEU A 1 84 ? -9.848 8.407 11.027 1.00 92.81 84 LEU A N 1
ATOM 633 C CA . LEU A 1 84 ? -11.305 8.485 10.887 1.00 92.81 84 LEU A CA 1
ATOM 634 C C . LEU A 1 84 ? -12.019 7.290 11.522 1.00 92.81 84 LEU A C 1
ATOM 636 O O . LEU A 1 84 ? -13.216 7.375 11.795 1.00 92.81 84 LEU A O 1
ATOM 640 N N . VAL A 1 85 ? -11.311 6.182 11.742 1.00 92.25 85 VAL A N 1
ATOM 641 C CA . VAL A 1 85 ? -11.870 4.936 12.273 1.00 92.25 85 VAL A CA 1
ATOM 642 C C . VAL A 1 85 ? -11.627 4.866 13.780 1.00 92.25 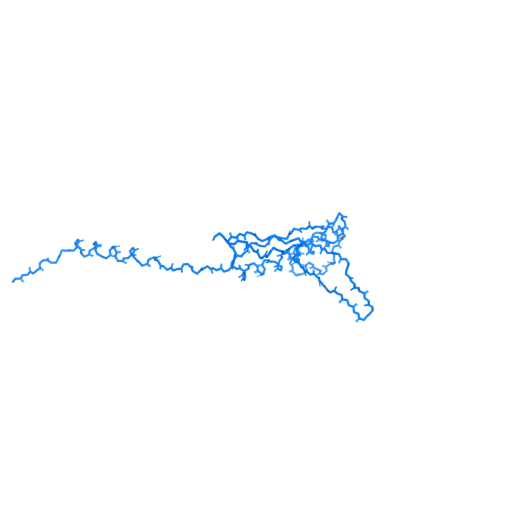85 VAL A C 1
ATOM 644 O O . VAL A 1 85 ? -10.496 4.983 14.232 1.00 92.25 85 VAL A O 1
ATOM 647 N N . ASP A 1 86 ? -12.686 4.675 14.567 1.00 93.00 86 ASP A N 1
ATOM 648 C CA . ASP A 1 86 ? -12.590 4.486 16.020 1.00 93.00 86 ASP A CA 1
ATOM 649 C C . ASP A 1 86 ? -12.382 2.998 16.326 1.00 93.00 86 ASP A C 1
ATOM 651 O O . ASP A 1 86 ? -13.310 2.193 16.210 1.00 93.00 86 ASP A O 1
ATOM 655 N N . SER A 1 87 ? -11.147 2.617 16.656 1.00 90.12 87 SER A N 1
ATOM 656 C CA . SER A 1 87 ? -10.805 1.247 17.036 1.00 90.12 87 SER A CA 1
ATOM 657 C C . SER A 1 87 ? -9.745 1.239 18.127 1.00 90.12 87 SER A C 1
ATOM 659 O O . SER A 1 87 ? -8.639 1.733 17.942 1.00 90.12 87 SER A O 1
ATOM 661 N N . ALA A 1 88 ? -10.053 0.588 19.247 1.00 91.44 88 ALA A N 1
ATOM 662 C CA . ALA A 1 88 ? -9.092 0.369 20.327 1.00 91.44 88 ALA A CA 1
ATOM 663 C C . ALA A 1 88 ? -8.087 -0.765 20.033 1.00 91.44 88 ALA A C 1
ATOM 665 O O . ALA A 1 88 ? -7.215 -1.042 20.856 1.00 91.44 88 ALA A O 1
ATOM 666 N N . VAL A 1 89 ? -8.2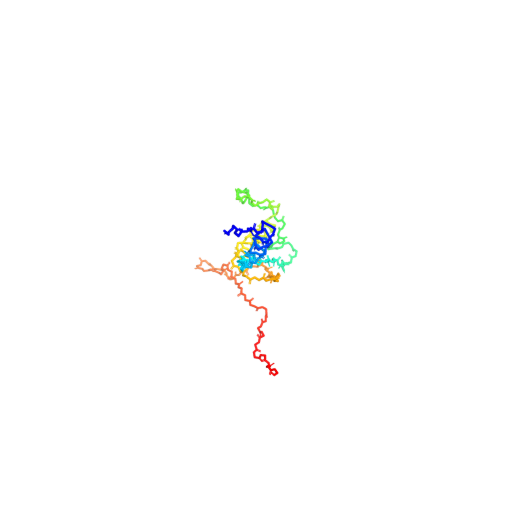28 -1.453 18.896 1.00 90.31 89 VAL A N 1
ATOM 667 C CA . VAL A 1 89 ? -7.334 -2.533 18.464 1.00 90.31 89 VAL A CA 1
ATOM 668 C C . VAL A 1 89 ? -6.758 -2.234 17.079 1.00 90.31 89 VAL A C 1
ATOM 670 O O . VAL A 1 89 ? -7.465 -1.647 16.252 1.00 90.31 89 VAL A O 1
ATOM 673 N N . PRO A 1 90 ? -5.507 -2.644 16.800 1.00 92.56 90 PRO A N 1
ATOM 674 C CA . PRO A 1 90 ? -4.948 -2.558 15.457 1.00 92.56 90 PRO A CA 1
ATOM 675 C C . PRO A 1 90 ? -5.791 -3.335 14.442 1.00 92.56 90 PRO A C 1
ATOM 677 O O . PRO A 1 90 ? -6.319 -4.408 14.745 1.00 92.56 90 PRO A O 1
ATOM 680 N N . ILE A 1 91 ? -5.903 -2.781 13.242 1.00 93.81 91 ILE A N 1
ATOM 681 C CA . ILE A 1 91 ? -6.542 -3.393 12.081 1.00 93.81 91 ILE A CA 1
ATOM 682 C C . ILE A 1 91 ? -5.427 -3.812 11.130 1.00 93.81 91 ILE A C 1
ATOM 684 O O . ILE A 1 91 ? -4.624 -2.982 10.719 1.00 93.81 91 ILE A O 1
ATOM 688 N N . GLU A 1 92 ? -5.396 -5.083 10.759 1.00 93.94 92 GLU A N 1
ATOM 689 C CA . GLU A 1 92 ? -4.476 -5.598 9.745 1.00 93.94 92 GLU A CA 1
ATOM 690 C C . GLU A 1 92 ? -5.213 -5.669 8.404 1.00 93.94 92 GLU A C 1
ATOM 692 O O . GLU A 1 92 ? -6.342 -6.170 8.343 1.00 93.94 92 GLU A O 1
ATOM 697 N N . ILE A 1 93 ? -4.592 -5.164 7.339 1.00 94.50 93 ILE A N 1
ATOM 698 C CA . ILE A 1 93 ? -5.085 -5.327 5.970 1.00 94.50 93 ILE A CA 1
ATOM 699 C C . ILE A 1 93 ? -4.054 -6.075 5.133 1.00 94.50 93 ILE A C 1
ATOM 701 O O . ILE A 1 93 ? -2.965 -5.566 4.879 1.00 94.50 93 ILE A O 1
ATOM 705 N N . ASP A 1 94 ? -4.414 -7.273 4.681 1.00 95.38 94 ASP A N 1
ATOM 706 C CA . ASP A 1 94 ? -3.625 -7.995 3.687 1.00 95.38 94 ASP A CA 1
ATOM 707 C C . ASP A 1 94 ? -3.756 -7.276 2.344 1.00 95.38 94 ASP A C 1
ATOM 709 O O . ASP A 1 94 ? -4.866 -7.031 1.857 1.00 95.38 94 ASP A O 1
ATOM 713 N N . ALA A 1 95 ? -2.622 -6.904 1.758 1.00 96.88 95 ALA A N 1
ATOM 714 C CA . ALA A 1 95 ? -2.574 -6.163 0.510 1.00 96.88 95 ALA A CA 1
ATOM 715 C C . ALA A 1 95 ? -1.542 -6.763 -0.447 1.00 96.88 95 ALA A C 1
ATOM 717 O O . ALA A 1 95 ? -0.452 -7.170 -0.041 1.00 96.88 95 ALA A O 1
ATOM 718 N N . GLN A 1 96 ? -1.907 -6.762 -1.724 1.00 96.31 96 GLN A N 1
ATOM 719 C CA . GLN A 1 96 ? -1.075 -7.159 -2.855 1.00 96.31 96 GLN A CA 1
ATOM 720 C C . GLN A 1 96 ? -1.210 -6.104 -3.952 1.00 96.31 96 GLN A C 1
ATOM 722 O O . GLN A 1 96 ? -2.254 -5.449 -4.057 1.00 96.31 96 GLN A O 1
ATOM 727 N N . MET A 1 97 ? -0.178 -5.945 -4.772 1.00 95.94 97 MET A N 1
ATOM 728 C CA . MET A 1 97 ? -0.196 -5.065 -5.941 1.00 95.94 97 MET A CA 1
ATOM 729 C C . MET A 1 97 ? -0.071 -5.896 -7.222 1.00 95.94 97 MET A C 1
ATOM 731 O O . MET A 1 97 ? 0.869 -5.739 -8.005 1.00 95.94 97 MET A O 1
ATOM 735 N N . ASP A 1 98 ? -1.065 -6.756 -7.420 1.00 93.31 98 ASP A N 1
ATOM 736 C CA . ASP A 1 98 ? -1.167 -7.663 -8.559 1.00 93.31 98 ASP A CA 1
ATOM 737 C C . ASP A 1 98 ? -1.833 -7.012 -9.777 1.00 93.31 98 ASP A C 1
ATOM 739 O O . ASP A 1 98 ? -2.627 -6.069 -9.679 1.00 93.31 98 ASP A O 1
ATOM 743 N N . GLU A 1 99 ? -1.550 -7.563 -10.957 1.00 91.94 99 GLU A N 1
ATOM 744 C CA . GLU A 1 99 ? -2.249 -7.186 -12.180 1.00 91.94 99 GLU A CA 1
ATOM 745 C C . GLU A 1 99 ? -3.736 -7.558 -12.096 1.00 91.94 99 GLU A C 1
ATOM 747 O O . GLU A 1 99 ? -4.117 -8.712 -11.890 1.00 91.94 99 GLU A O 1
ATOM 752 N N . LEU A 1 100 ? -4.600 -6.567 -12.313 1.00 93.88 100 LEU A N 1
ATOM 753 C CA . LEU A 1 100 ? -6.039 -6.764 -12.465 1.00 93.88 100 LEU A CA 1
ATOM 754 C C . LEU A 1 100 ? -6.439 -6.651 -13.940 1.00 93.88 100 LEU A C 1
ATOM 756 O O . LEU A 1 100 ? -5.651 -6.242 -14.792 1.00 93.88 100 LEU A O 1
ATOM 760 N N . MET A 1 101 ? -7.690 -7.012 -14.255 1.00 95.31 101 MET A N 1
ATOM 761 C CA . MET A 1 101 ? -8.204 -6.951 -15.627 1.00 95.31 101 MET A CA 1
ATOM 762 C C . MET A 1 101 ? -7.969 -5.566 -16.238 1.00 95.31 101 MET A C 1
ATOM 764 O O . MET A 1 101 ? -8.421 -4.553 -15.698 1.00 95.31 101 MET A O 1
ATOM 768 N N . CYS A 1 102 ? -7.292 -5.548 -17.382 1.00 95.50 102 CYS A N 1
ATOM 769 C CA . CYS A 1 102 ? -6.986 -4.353 -18.148 1.00 95.50 102 CYS A CA 1
ATOM 770 C C . CYS A 1 102 ? -7.174 -4.639 -19.645 1.00 95.50 102 CYS A C 1
ATOM 772 O O . CYS A 1 102 ? -6.807 -5.703 -20.143 1.00 95.50 102 CYS A O 1
ATOM 774 N N . SER A 1 103 ? -7.779 -3.693 -20.356 1.00 94.88 103 SER A N 1
ATOM 775 C CA . SER A 1 103 ? -8.048 -3.706 -21.795 1.00 94.88 103 SER A CA 1
ATOM 776 C C . SER A 1 103 ? -7.924 -2.288 -22.351 1.00 94.88 103 SER A C 1
ATOM 778 O O . SER A 1 103 ? -7.962 -1.320 -21.591 1.00 94.88 103 SER A O 1
ATOM 780 N N . ASP A 1 104 ? -7.884 -2.151 -23.677 1.00 96.50 104 ASP A N 1
ATOM 781 C CA . ASP A 1 104 ? -7.743 -0.854 -24.360 1.00 96.50 104 ASP A CA 1
ATOM 782 C C . ASP A 1 104 ? -8.812 0.184 -23.971 1.00 96.50 104 ASP A C 1
ATOM 784 O O . ASP A 1 104 ? -8.599 1.387 -24.110 1.00 96.50 104 ASP A O 1
ATOM 788 N N . THR A 1 105 ? -9.979 -0.266 -23.494 1.00 97.12 105 THR A N 1
ATOM 789 C CA . THR A 1 105 ? -11.121 0.602 -23.161 1.00 97.12 105 THR A CA 1
ATOM 790 C C . THR A 1 105 ? -11.594 0.503 -21.710 1.00 97.12 105 THR A C 1
ATOM 792 O O . THR A 1 105 ? -12.536 1.199 -21.335 1.00 97.12 105 THR A O 1
ATOM 795 N N . SER A 1 106 ? -11.017 -0.380 -20.890 1.00 96.56 106 SER A N 1
ATOM 796 C CA . SER A 1 106 ? -11.480 -0.611 -19.514 1.00 96.56 106 SER A CA 1
ATOM 797 C C . SER A 1 106 ? -10.405 -1.264 -18.654 1.00 96.56 106 SER A C 1
ATOM 799 O O . SER A 1 106 ? -9.722 -2.171 -19.121 1.00 96.56 106 SER A O 1
ATOM 801 N N . ALA A 1 107 ? -10.301 -0.848 -17.392 1.00 96.00 107 ALA A N 1
ATOM 802 C CA . ALA A 1 107 ? -9.415 -1.457 -16.409 1.00 96.00 107 ALA A CA 1
ATOM 803 C C . ALA A 1 107 ? -10.048 -1.450 -15.012 1.00 96.00 107 ALA A C 1
ATOM 805 O O . ALA A 1 107 ? -10.831 -0.555 -14.677 1.00 96.00 107 ALA A O 1
ATOM 806 N N . VAL A 1 108 ? -9.682 -2.432 -14.190 1.00 96.31 108 VAL A N 1
ATOM 807 C CA . VAL A 1 108 ? -9.985 -2.454 -12.755 1.00 96.31 108 VAL A CA 1
ATOM 808 C C . VAL A 1 108 ? -8.821 -1.805 -12.010 1.00 96.31 108 VAL A C 1
ATOM 810 O O . VAL A 1 108 ? -7.703 -2.302 -12.052 1.00 96.31 108 VAL A O 1
ATOM 813 N N . LEU A 1 109 ? -9.085 -0.688 -11.327 1.00 92.50 109 LEU A N 1
ATOM 814 C CA . LEU A 1 109 ? -8.051 0.083 -10.616 1.00 92.50 109 LEU A CA 1
ATOM 815 C C . LEU A 1 109 ? -7.733 -0.458 -9.216 1.00 92.50 109 LEU A C 1
ATOM 817 O O . LEU A 1 109 ? -6.753 -0.050 -8.604 1.00 92.50 109 LEU A O 1
ATOM 821 N N . GLY A 1 110 ? -8.584 -1.339 -8.697 1.00 92.69 110 GLY A N 1
ATOM 822 C CA . GLY A 1 110 ? -8.427 -1.960 -7.392 1.00 92.69 110 GLY A CA 1
ATOM 823 C C . GLY A 1 110 ? -9.619 -2.850 -7.066 1.00 92.69 110 GLY A C 1
ATOM 824 O O . GLY A 1 110 ? -10.736 -2.613 -7.534 1.00 92.69 110 GLY A O 1
ATOM 825 N N . ALA A 1 111 ? -9.375 -3.873 -6.259 1.00 93.31 111 ALA A N 1
ATOM 826 C CA . ALA A 1 111 ? -10.394 -4.753 -5.714 1.00 93.31 111 ALA A CA 1
ATOM 827 C C . ALA A 1 111 ? -10.088 -5.002 -4.236 1.00 93.31 111 ALA A C 1
ATOM 829 O O . ALA A 1 111 ? -8.929 -5.078 -3.841 1.00 93.31 111 ALA A O 1
ATOM 830 N N . ALA A 1 112 ? -11.132 -5.108 -3.420 1.00 92.38 112 ALA A N 1
ATOM 831 C CA . ALA A 1 112 ? -11.006 -5.381 -1.997 1.00 92.38 112 ALA A CA 1
ATOM 832 C C . ALA A 1 112 ? -12.205 -6.199 -1.516 1.00 92.38 112 ALA A C 1
ATOM 834 O O . ALA A 1 112 ? -13.302 -6.112 -2.076 1.00 92.38 112 ALA A O 1
ATOM 835 N N . GLY A 1 113 ? -12.003 -6.975 -0.456 1.00 90.94 113 GLY A N 1
ATOM 836 C CA . GLY A 1 113 ? -13.054 -7.763 0.169 1.00 90.94 113 GLY A CA 1
ATOM 837 C C . GLY A 1 113 ? -12.569 -8.453 1.443 1.00 90.94 113 GLY A C 1
ATOM 838 O O . GLY A 1 113 ? -11.365 -8.555 1.667 1.00 90.94 113 GLY A O 1
ATOM 839 N N . PRO A 1 114 ? -13.493 -8.916 2.297 1.00 87.75 114 PRO A N 1
ATOM 840 C CA . PRO A 1 114 ? -13.127 -9.682 3.477 1.00 87.75 114 PRO A CA 1
ATOM 841 C C . PRO A 1 114 ? -12.629 -11.077 3.079 1.00 87.75 114 PRO A C 1
ATOM 843 O O . PRO A 1 114 ? -13.222 -11.725 2.217 1.00 87.75 114 PRO A O 1
ATOM 846 N N . TRP A 1 115 ? -11.610 -11.584 3.776 1.00 80.75 115 TRP A N 1
ATOM 847 C CA . TRP A 1 115 ? -11.154 -12.971 3.613 1.00 80.75 115 TRP A CA 1
ATOM 848 C C . TRP A 1 115 ? -12.229 -13.993 4.013 1.00 80.75 115 TRP A C 1
ATOM 850 O O . TRP A 1 115 ? -12.393 -15.048 3.405 1.00 80.75 115 TRP A O 1
ATOM 860 N N . SER A 1 116 ? -12.994 -13.674 5.056 1.00 85.12 116 SER A N 1
ATOM 861 C CA . SER A 1 116 ? -14.103 -14.491 5.541 1.00 85.12 116 SER A CA 1
ATOM 862 C C . SER A 1 116 ? -15.175 -13.607 6.165 1.00 85.12 116 SER A C 1
ATOM 864 O O . SER A 1 116 ? -14.900 -12.493 6.611 1.00 85.12 116 SER A O 1
ATOM 866 N N . VAL A 1 117 ? -16.410 -14.104 6.220 1.00 85.94 117 VAL A N 1
ATOM 867 C CA . VAL A 1 117 ? -17.508 -13.411 6.897 1.00 85.94 117 VAL A CA 1
ATOM 868 C C . VAL A 1 117 ? -18.116 -14.342 7.929 1.00 85.94 117 VAL A C 1
ATOM 870 O O . VAL A 1 117 ? -18.685 -15.374 7.582 1.00 85.94 117 VAL A O 1
ATOM 873 N N . HIS A 1 118 ? -18.027 -13.945 9.193 1.00 85.62 118 HIS A N 1
ATOM 874 C CA . HIS A 1 118 ? -18.640 -14.650 10.311 1.00 85.62 118 HIS A CA 1
ATOM 875 C C . HIS A 1 118 ? -19.940 -13.933 10.683 1.00 85.62 118 HIS A C 1
ATOM 877 O O . HIS A 1 118 ? -19.950 -12.714 10.856 1.00 85.62 118 HIS A O 1
ATOM 883 N N . ARG A 1 119 ? -21.046 -14.674 10.749 1.00 86.31 119 ARG A N 1
ATOM 884 C CA . ARG A 1 119 ? -22.393 -14.157 11.032 1.00 86.31 119 ARG A CA 1
ATOM 885 C C . ARG A 1 119 ? -23.219 -15.208 11.779 1.00 86.31 119 ARG A C 1
ATOM 887 O O . ARG A 1 119 ? -22.770 -16.342 11.909 1.00 86.31 119 ARG A O 1
ATOM 894 N N . ASP A 1 120 ? -24.406 -14.817 12.243 1.00 90.12 120 ASP A N 1
ATOM 895 C CA . ASP A 1 120 ? -25.376 -15.687 12.929 1.00 90.12 120 ASP A CA 1
ATOM 896 C C . ASP A 1 120 ? -24.822 -16.350 14.202 1.00 90.12 120 ASP A C 1
ATOM 898 O O . ASP A 1 120 ? -24.959 -17.551 14.429 1.00 90.12 120 ASP A O 1
ATOM 902 N N . PHE A 1 121 ? -24.171 -15.550 15.049 1.00 87.69 121 PHE A N 1
ATOM 903 C CA . PHE A 1 121 ? -23.652 -16.030 16.327 1.00 87.69 121 PHE A CA 1
ATOM 904 C C . PHE A 1 121 ? -24.797 -16.436 17.265 1.00 87.69 121 PHE A C 1
ATOM 906 O O . PHE A 1 121 ? -25.727 -15.664 17.500 1.00 87.69 121 PHE A O 1
ATOM 913 N N . THR A 1 122 ? -24.713 -17.633 17.845 1.00 85.56 122 THR A N 1
ATOM 914 C CA . THR A 1 122 ? -25.667 -18.082 18.864 1.00 85.56 122 THR A CA 1
ATOM 915 C C . THR A 1 122 ? -25.449 -17.291 20.154 1.00 85.56 122 THR A C 1
ATOM 917 O O . THR A 1 122 ? -24.372 -17.362 20.748 1.00 85.56 122 THR A O 1
ATOM 920 N N . HIS A 1 123 ? -26.458 -16.543 20.603 1.00 70.62 123 HIS A N 1
ATOM 921 C CA . HIS A 1 123 ? -26.432 -15.884 21.909 1.00 70.62 123 HIS A CA 1
ATOM 922 C C . HIS A 1 123 ? -26.858 -16.868 23.017 1.00 70.62 123 HIS A C 1
ATOM 924 O O . HIS A 1 123 ? -27.827 -17.604 22.804 1.00 70.62 123 HIS A O 1
ATOM 930 N N . PRO A 1 124 ? -26.148 -16.914 24.160 1.00 66.31 124 PRO A N 1
ATOM 931 C CA . PRO A 1 124 ? -26.585 -17.650 25.346 1.00 66.31 124 PRO A CA 1
ATOM 932 C C . PRO A 1 124 ? -27.783 -16.993 26.045 1.00 66.31 124 PRO A C 1
ATOM 934 O O . PRO A 1 124 ? -27.943 -15.755 25.932 1.00 66.31 124 PRO A O 1
#

Foldseek 3Di:
DDPDDDVVVVVVVVVVVVVVPPPDPPPQQQAAAEAEDEPDDDCDALNPADADDPCLCVVVQPQRGPSVSRNVVVNVVVRVVRRVHRDPYHHYDYDGRDAFDDDPVDTDPDDDDDPDDDDDDDDD

Secondary structure (DSSP, 8-state):
------HHHHHHHHHHHHHTT------------EEEEE-PPTTSGGG--SPPPTTGGGGS---SSHHHHHHHHHHHHHHHHHTT---SS-EEEEE--PPPPEETTEE-------S-----PPP-

pLDDT: mean 84.13, std 16.6, range [46.28, 98.31]

Radius of gyration: 27.65 Å; chains: 1; bounding box: 41×57×92 Å

Sequence (124 aa):
MRRRINRKTIGLFMFLALFSLSLTPQLSWAEAVINVVNSDGPGEGFNDVSAPDADSANGGNDGATLGEQRLKAFQYAADIWGKLVDSAVPIEIDAQMDELMCSDTSAVLGAAGPWSVHRDFTHP

Organism: NCBI:txid1429439